Protein AF-A0A669KBA7-F1 (afdb_monomer_lite)

Organism: Homo sapiens (NCBI:txid9606)

Radius of gyration: 17.2 Å; chains: 1; bounding box: 25×49×48 Å

GO terms:
  GO:0005654 nucleoplasm (C, IDA)
  GO:0005730 nucleolus (C, IDA)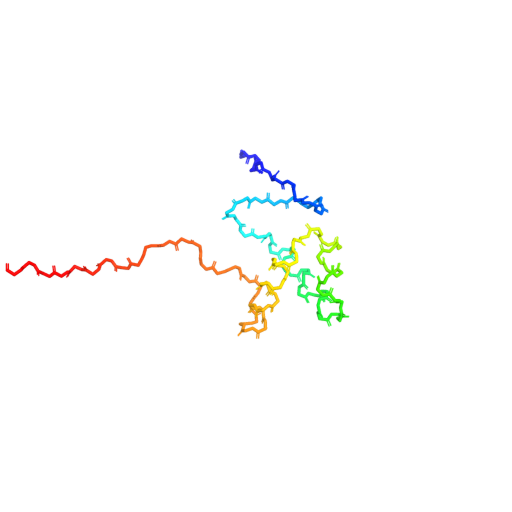

Sequence (83 aa):
MEPAFGEVNQLGGVFVNGRPLPNAIRLRIVELAQLGIRPCDISRQLRVSHGCVSKILARYNETGSILPGAIGGSKPRVTTPTV

pLDDT: mean 90.23, std 12.26, range [45.41, 98.5]

InterPro domains:
  IPR001523 Paired domain [PF00292] (6-83)
  IPR001523 Paired domain [PR00027] (8-23)
  IPR001523 Paired domain [PR00027] (26-44)
  IPR001523 Paired domain [PR00027] (46-63)
  IPR001523 Paired domain [PR00027] (64-81)
  IPR001523 Paired domain [PS51057] (4-83)
  IPR001523 Paired domain [SM00351] (4-83)
  IPR009057 Homedomain-like superfamily [SSF46689] (7-82)
  IPR036388 Winged helix-like DNA-binding domain superfamily [G3DSA:1.10.10.10] (1-72)
  IPR043182 Paired DNA-binding site [PS00034] (38-54)
  IPR043565 PAX family [PTHR45636] (2-83)

Foldseek 3Di:
DDDQDFDADPLRATDHPPDDDDLVLLVVLVVCVVVVHDLVVSCNVNVHDSVNSVVSVVCCVVPVDSDDDDDDDDDPDDDDDDD

Structure (mmCIF, N/CA/C/O backbone):
data_AF-A0A669KBA7-F1
#
_entry.id   AF-A0A669KBA7-F1
#
loop_
_atom_site.group_PDB
_atom_site.id
_atom_site.type_symbol
_atom_site.label_atom_id
_atom_site.label_alt_id
_atom_site.label_comp_id
_atom_site.label_asym_id
_atom_site.label_entity_id
_atom_site.label_seq_id
_atom_site.pdbx_PDB_ins_code
_atom_site.Cartn_x
_atom_site.Cartn_y
_atom_site.Cartn_z
_atom_site.occupancy
_atom_site.B_iso_or_equiv
_atom_site.auth_seq_id
_atom_site.auth_comp_id
_atom_site.auth_asym_id
_atom_site.auth_atom_id
_atom_site.pdbx_PDB_model_num
ATOM 1 N N . MET A 1 1 ? 8.502 17.638 -17.151 1.00 45.41 1 MET A N 1
ATOM 2 C CA . MET A 1 1 ? 8.124 17.065 -15.843 1.00 45.41 1 MET A CA 1
ATOM 3 C C . MET A 1 1 ? 8.990 15.833 -15.680 1.00 45.41 1 MET A C 1
ATOM 5 O O . MET A 1 1 ? 8.749 14.856 -16.373 1.00 45.41 1 MET A O 1
ATOM 9 N N . GLU A 1 2 ? 10.077 15.958 -14.921 1.00 45.62 2 GLU A N 1
ATOM 10 C CA . GLU A 1 2 ? 11.115 14.925 -14.800 1.00 45.62 2 GLU A CA 1
ATOM 11 C C . GLU A 1 2 ? 10.508 13.590 -14.339 1.00 45.62 2 GLU A C 1
ATOM 13 O O . GLU A 1 2 ? 9.732 13.588 -13.374 1.00 45.62 2 GLU A O 1
ATOM 18 N N . PRO A 1 3 ? 10.830 12.454 -14.984 1.00 48.84 3 PRO A N 1
ATOM 19 C CA . PRO A 1 3 ? 10.451 11.158 -14.455 1.00 48.84 3 PRO A CA 1
ATOM 20 C C . PRO A 1 3 ? 11.210 10.971 -13.140 1.00 48.84 3 PRO A C 1
ATOM 22 O O . PRO A 1 3 ? 12.435 10.894 -13.122 1.00 48.84 3 PRO A O 1
ATOM 25 N N . ALA A 1 4 ? 10.493 10.938 -12.016 1.00 60.28 4 ALA A N 1
ATOM 26 C CA . ALA A 1 4 ? 11.091 10.549 -10.748 1.00 60.28 4 ALA A CA 1
ATOM 27 C C . ALA A 1 4 ? 11.685 9.146 -10.933 1.00 60.28 4 ALA A C 1
ATOM 29 O O . ALA A 1 4 ? 10.933 8.191 -11.127 1.00 60.28 4 ALA A O 1
ATOM 30 N N . PHE A 1 5 ? 13.016 9.047 -10.947 1.00 66.69 5 PHE A N 1
ATOM 31 C CA . PHE A 1 5 ? 13.743 7.794 -11.123 1.00 66.69 5 PHE A CA 1
ATOM 32 C C . PHE A 1 5 ? 13.257 6.792 -10.072 1.00 66.69 5 PHE A C 1
ATOM 34 O O . PHE A 1 5 ? 13.518 6.941 -8.879 1.00 66.69 5 PHE A O 1
ATOM 41 N N . GLY A 1 6 ? 12.458 5.824 -10.515 1.00 80.56 6 GLY A N 1
ATOM 42 C CA . GLY A 1 6 ? 11.973 4.755 -9.662 1.00 80.56 6 GLY A CA 1
ATOM 43 C C . GLY A 1 6 ? 13.083 3.736 -9.445 1.00 80.56 6 GLY A C 1
ATOM 44 O O . GLY A 1 6 ? 13.693 3.268 -10.404 1.00 80.56 6 GLY A O 1
ATOM 45 N N . GLU A 1 7 ? 13.334 3.383 -8.191 1.00 91.38 7 GLU A N 1
ATOM 46 C CA . GLU A 1 7 ? 14.197 2.266 -7.830 1.00 91.38 7 GLU A CA 1
ATOM 47 C C . GLU A 1 7 ? 13.416 0.954 -7.958 1.00 91.38 7 GLU A C 1
ATOM 49 O O . GLU A 1 7 ? 12.196 0.912 -7.776 1.00 91.38 7 GLU A O 1
ATOM 54 N N . VAL A 1 8 ? 14.115 -0.138 -8.256 1.00 94.44 8 VAL A N 1
ATOM 55 C CA . VAL A 1 8 ? 13.523 -1.478 -8.320 1.00 94.44 8 VAL A CA 1
ATOM 56 C C . VAL A 1 8 ? 13.886 -2.227 -7.043 1.00 94.44 8 VAL A C 1
ATOM 58 O O . VAL A 1 8 ? 15.055 -2.327 -6.679 1.00 94.44 8 VAL A O 1
ATOM 61 N N . ASN A 1 9 ? 12.885 -2.755 -6.343 1.00 93.94 9 ASN A N 1
ATOM 62 C CA . ASN A 1 9 ? 13.111 -3.588 -5.164 1.00 93.94 9 ASN A CA 1
ATOM 63 C C . ASN A 1 9 ? 13.494 -5.038 -5.540 1.00 93.94 9 ASN A C 1
ATOM 65 O O . ASN A 1 9 ? 13.421 -5.445 -6.697 1.00 93.94 9 ASN A O 1
ATOM 69 N N . GLN A 1 10 ? 13.830 -5.864 -4.545 1.00 95.25 10 GLN A N 1
ATOM 70 C CA . GLN A 1 10 ? 14.217 -7.274 -4.740 1.00 95.25 10 GLN A CA 1
ATOM 71 C C . GLN A 1 10 ? 13.122 -8.162 -5.364 1.00 95.25 10 GLN A C 1
ATOM 73 O O . GLN A 1 10 ? 13.415 -9.246 -5.855 1.00 95.25 10 GLN A O 1
ATOM 78 N N . LEU A 1 11 ? 11.863 -7.719 -5.341 1.00 94.25 11 LEU A N 1
ATOM 79 C CA . LEU A 1 11 ? 10.727 -8.414 -5.950 1.00 94.25 11 LEU A CA 1
ATOM 80 C C . LEU A 1 11 ? 10.447 -7.920 -7.381 1.00 94.25 11 LEU A C 1
ATOM 82 O O . LEU A 1 11 ? 9.475 -8.355 -7.996 1.00 94.25 11 LEU A O 1
ATOM 86 N N . GLY A 1 12 ? 11.261 -7.002 -7.916 1.00 93.62 12 GLY A N 1
ATOM 87 C CA . GLY A 1 12 ? 11.091 -6.438 -9.256 1.00 93.62 12 GLY A CA 1
ATOM 88 C C . GLY A 1 12 ? 9.997 -5.369 -9.355 1.00 93.62 12 GLY A C 1
ATOM 89 O O . GLY A 1 12 ? 9.472 -5.139 -10.446 1.00 93.62 12 GLY A O 1
ATOM 90 N N . GLY A 1 13 ? 9.586 -4.774 -8.230 1.00 93.88 13 GLY A N 1
ATOM 91 C CA . GLY A 1 13 ? 8.602 -3.692 -8.183 1.00 93.88 13 GLY A CA 1
ATOM 92 C C . GLY A 1 13 ? 9.261 -2.319 -8.120 1.00 93.88 13 GLY A C 1
ATOM 93 O O . GLY A 1 13 ? 10.251 -2.139 -7.409 1.00 93.88 13 GLY A O 1
ATOM 94 N N . VAL A 1 14 ? 8.695 -1.354 -8.845 1.00 94.19 14 VAL A N 1
ATOM 95 C CA . VAL A 1 14 ? 9.199 0.024 -8.910 1.00 94.19 14 VAL A CA 1
ATOM 96 C C . VAL A 1 14 ? 8.656 0.843 -7.739 1.00 94.19 14 VAL A C 1
ATOM 98 O O . VAL A 1 14 ? 7.456 0.819 -7.460 1.00 94.19 14 VAL A O 1
ATOM 101 N N . PHE A 1 15 ? 9.523 1.589 -7.061 1.00 93.12 15 PHE A N 1
ATOM 102 C CA . PHE A 1 15 ? 9.150 2.500 -5.981 1.00 93.12 15 PHE A CA 1
ATOM 103 C C . PHE A 1 15 ? 9.968 3.792 -6.041 1.00 93.12 15 PHE A C 1
ATOM 105 O O . PHE A 1 15 ? 11.020 3.848 -6.666 1.00 93.12 15 PHE A O 1
ATOM 112 N N . VAL A 1 16 ? 9.488 4.842 -5.374 1.00 93.94 16 VAL A N 1
ATOM 113 C CA . VAL A 1 16 ? 10.235 6.095 -5.216 1.00 93.94 16 VAL A CA 1
ATOM 114 C C . VAL A 1 16 ? 10.552 6.268 -3.741 1.00 93.94 16 VAL A C 1
ATOM 116 O O . VAL A 1 16 ? 9.645 6.307 -2.905 1.00 93.94 16 VAL A O 1
ATOM 119 N N . ASN A 1 17 ? 11.839 6.348 -3.415 1.00 90.25 17 ASN A N 1
ATOM 120 C CA . ASN A 1 17 ? 12.286 6.463 -2.036 1.00 90.25 17 ASN A CA 1
ATOM 121 C C . ASN A 1 17 ? 11.748 7.741 -1.376 1.00 90.25 17 ASN A C 1
ATOM 123 O O . ASN A 1 17 ? 11.620 8.790 -2.009 1.00 90.25 17 ASN A O 1
ATOM 127 N N . GLY A 1 18 ? 11.364 7.638 -0.103 1.00 88.94 18 GLY A N 1
ATOM 128 C CA . GLY A 1 18 ? 10.743 8.738 0.642 1.00 88.94 18 GLY A CA 1
ATOM 129 C C . GLY A 1 18 ? 9.327 9.137 0.194 1.00 88.94 18 GLY A C 1
ATOM 130 O O . GLY A 1 18 ? 8.746 10.043 0.792 1.00 88.94 18 GLY A O 1
ATOM 131 N N . ARG A 1 19 ? 8.733 8.475 -0.812 1.00 92.44 19 ARG A N 1
ATOM 132 C CA . ARG A 1 19 ? 7.358 8.738 -1.266 1.00 92.44 19 ARG A CA 1
ATOM 133 C C . ARG A 1 19 ? 6.413 7.574 -0.946 1.00 92.44 19 ARG A C 1
ATOM 135 O O . ARG A 1 19 ? 6.831 6.416 -0.921 1.00 92.44 19 ARG A O 1
ATOM 142 N N . PRO A 1 20 ? 5.124 7.854 -0.683 1.00 94.75 20 PRO A N 1
ATOM 143 C CA . PRO A 1 20 ? 4.136 6.806 -0.464 1.00 94.75 20 PRO A CA 1
ATOM 144 C C . PRO A 1 20 ? 3.871 6.029 -1.760 1.00 94.75 20 PRO A C 1
ATOM 146 O O . PRO A 1 20 ? 3.962 6.584 -2.855 1.00 94.75 20 PRO A O 1
ATOM 149 N N . LEU A 1 21 ? 3.496 4.750 -1.632 1.00 95.12 21 LEU A N 1
ATOM 150 C CA . LEU A 1 21 ? 3.041 3.962 -2.780 1.00 95.12 21 LEU A CA 1
ATOM 151 C C . LEU A 1 21 ? 1.823 4.620 -3.452 1.00 95.12 21 LEU A C 1
ATOM 153 O O . LEU A 1 21 ? 0.981 5.179 -2.742 1.00 95.12 21 LEU A O 1
ATOM 157 N N . PRO A 1 22 ? 1.677 4.496 -4.784 1.00 95.00 22 PRO A N 1
ATOM 158 C CA . PRO A 1 22 ? 0.500 4.984 -5.492 1.00 95.00 22 PRO A CA 1
ATOM 159 C C . PRO A 1 22 ? -0.801 4.437 -4.894 1.00 95.00 22 PRO A C 1
ATOM 161 O O . PRO A 1 22 ? -0.884 3.256 -4.545 1.00 95.00 22 PRO A O 1
ATOM 164 N N . ASN A 1 23 ? -1.839 5.276 -4.823 1.00 95.38 23 ASN A N 1
ATOM 165 C CA . ASN A 1 23 ? -3.127 4.901 -4.229 1.00 95.38 23 ASN A CA 1
ATOM 166 C C . ASN A 1 23 ? -3.742 3.655 -4.880 1.00 95.38 23 ASN A C 1
ATOM 168 O O . ASN A 1 23 ? -4.296 2.828 -4.166 1.00 95.38 23 ASN A O 1
ATOM 172 N N . ALA A 1 24 ? -3.571 3.472 -6.193 1.00 95.56 24 ALA A N 1
ATOM 173 C CA . ALA A 1 24 ? -4.031 2.275 -6.899 1.00 95.56 24 ALA A CA 1
ATOM 174 C C . ALA A 1 24 ? -3.423 0.980 -6.325 1.00 95.56 24 ALA A C 1
ATOM 176 O O . ALA A 1 24 ? -4.133 0.004 -6.107 1.00 95.56 24 ALA A O 1
ATOM 177 N N . ILE A 1 25 ? -2.124 0.984 -6.000 1.00 97.00 25 ILE A N 1
ATOM 178 C CA . ILE A 1 25 ? -1.446 -0.173 -5.396 1.00 97.00 25 ILE A CA 1
ATOM 179 C C . ILE A 1 25 ? -1.911 -0.381 -3.952 1.00 97.00 25 ILE A C 1
ATOM 181 O O . ILE A 1 25 ? -2.146 -1.511 -3.533 1.00 97.00 25 ILE A O 1
ATOM 185 N N . ARG A 1 26 ? -2.078 0.705 -3.189 1.00 98.12 26 ARG A N 1
ATOM 186 C CA . ARG A 1 26 ? -2.562 0.651 -1.799 1.00 98.12 26 ARG A CA 1
ATOM 187 C C . ARG A 1 26 ? -3.975 0.070 -1.717 1.00 98.12 26 ARG A C 1
ATOM 189 O O . ARG A 1 26 ? -4.225 -0.785 -0.876 1.00 98.12 26 ARG A O 1
ATOM 196 N N . LEU A 1 27 ? -4.861 0.496 -2.616 1.00 97.94 27 LEU A N 1
ATOM 197 C CA . LEU A 1 27 ? -6.217 -0.031 -2.751 1.00 97.94 27 LEU A CA 1
ATOM 198 C C . LEU A 1 27 ? -6.189 -1.512 -3.145 1.00 97.94 27 LEU A C 1
ATOM 200 O O . LEU A 1 27 ? -6.823 -2.327 -2.483 1.00 97.94 27 LEU A O 1
ATOM 204 N N . ARG A 1 28 ? -5.350 -1.886 -4.120 1.00 98.25 28 ARG A N 1
ATOM 205 C CA . ARG A 1 28 ? -5.207 -3.284 -4.539 1.00 98.25 28 ARG A CA 1
ATOM 206 C C . ARG A 1 28 ? -4.718 -4.212 -3.421 1.00 98.25 28 ARG A C 1
ATOM 208 O O . ARG A 1 28 ? -5.154 -5.357 -3.349 1.00 98.25 28 ARG A O 1
ATOM 215 N N . ILE A 1 29 ? -3.834 -3.735 -2.539 1.00 98.44 29 ILE A N 1
ATOM 216 C CA . ILE A 1 29 ? -3.397 -4.485 -1.347 1.00 98.44 29 ILE A CA 1
ATOM 217 C C . ILE A 1 29 ? -4.591 -4.812 -0.440 1.00 98.44 29 ILE A C 1
ATOM 219 O O . ILE A 1 29 ? -4.715 -5.948 0.013 1.00 98.44 29 ILE A O 1
ATOM 223 N N . VAL A 1 30 ? -5.458 -3.830 -0.182 1.00 98.12 30 VAL A N 1
ATOM 224 C CA . VAL A 1 30 ? -6.637 -4.003 0.679 1.00 98.12 30 VAL A CA 1
ATOM 225 C C . VAL A 1 30 ? -7.656 -4.939 0.033 1.00 98.12 30 VAL A C 1
ATOM 227 O O . VAL A 1 30 ? -8.115 -5.862 0.698 1.00 98.12 30 VAL A O 1
ATOM 230 N N . GLU A 1 31 ? -7.944 -4.768 -1.260 1.00 98.25 31 GLU A N 1
ATOM 231 C CA . GLU A 1 31 ? -8.854 -5.653 -2.002 1.00 98.25 31 GLU A CA 1
ATOM 232 C C . GLU A 1 31 ? -8.421 -7.120 -1.915 1.00 98.25 31 GLU A C 1
ATOM 234 O O . GLU A 1 31 ? -9.215 -7.989 -1.567 1.00 98.25 31 GLU A O 1
ATOM 239 N N . LEU A 1 32 ? -7.145 -7.413 -2.196 1.00 98.44 32 LEU A N 1
ATOM 240 C CA . LEU A 1 32 ? -6.643 -8.787 -2.158 1.00 98.44 32 LEU A CA 1
ATOM 241 C C . LEU A 1 32 ? -6.704 -9.380 -0.745 1.00 98.44 32 LEU A C 1
ATOM 243 O O . LEU A 1 32 ? -7.011 -10.561 -0.592 1.00 98.44 32 LEU A O 1
ATOM 247 N N . ALA A 1 33 ? -6.454 -8.574 0.288 1.00 98.06 33 ALA A N 1
ATOM 248 C CA . ALA A 1 33 ? -6.584 -9.026 1.669 1.00 98.06 33 ALA A CA 1
ATOM 249 C C . ALA A 1 33 ? -8.047 -9.311 2.050 1.00 98.06 33 ALA A C 1
ATOM 251 O O . ALA A 1 33 ? -8.313 -10.310 2.713 1.00 98.06 33 ALA A O 1
ATOM 252 N N . GLN A 1 34 ? -8.998 -8.490 1.591 1.00 97.44 34 GLN A N 1
ATOM 253 C CA . GLN A 1 34 ? -10.437 -8.722 1.787 1.00 97.44 34 GLN A CA 1
ATOM 254 C C . GLN A 1 34 ? -10.932 -9.982 1.064 1.00 97.44 34 GLN A C 1
ATOM 256 O O . GLN A 1 34 ? -11.827 -10.659 1.559 1.00 97.44 34 GLN A O 1
ATOM 261 N N . LEU A 1 35 ? -10.302 -10.345 -0.057 1.00 98.19 35 LEU A N 1
ATOM 262 C CA . LEU A 1 35 ? -10.518 -11.621 -0.748 1.00 98.19 35 LEU A CA 1
ATOM 263 C C . LEU A 1 35 ? -9.868 -12.825 -0.034 1.00 98.19 35 LEU A C 1
ATOM 265 O O . LEU A 1 35 ? -9.916 -13.940 -0.549 1.00 98.19 35 LEU A O 1
ATOM 269 N N . GLY A 1 36 ? -9.240 -12.625 1.129 1.00 97.69 36 GLY A N 1
ATOM 270 C CA . GLY A 1 36 ? -8.611 -13.686 1.919 1.00 97.69 36 GLY A CA 1
ATOM 271 C C . GLY A 1 36 ? -7.221 -14.104 1.430 1.00 97.69 36 GLY A C 1
ATOM 272 O O . GLY A 1 36 ? -6.683 -15.110 1.898 1.00 97.69 36 GLY A O 1
ATOM 273 N N . ILE A 1 37 ? -6.606 -13.356 0.507 1.00 98.38 37 ILE A N 1
ATOM 274 C CA . ILE A 1 37 ? -5.249 -13.652 0.037 1.00 98.38 37 ILE A CA 1
ATOM 275 C C . ILE A 1 37 ? -4.241 -13.326 1.140 1.00 98.38 37 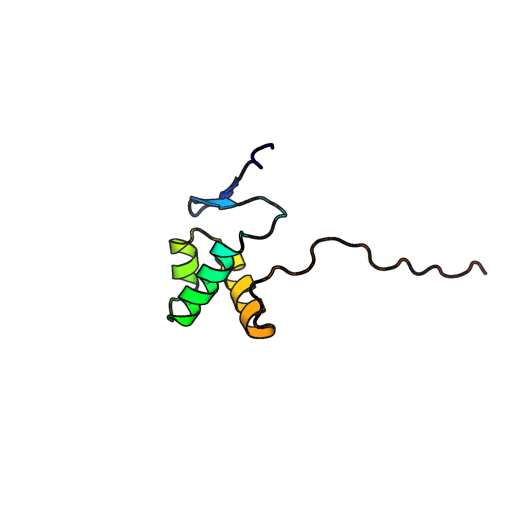ILE A C 1
ATOM 277 O O . ILE A 1 37 ? -4.268 -12.260 1.757 1.00 98.38 37 ILE A O 1
ATOM 281 N N . ARG A 1 38 ? -3.301 -14.245 1.376 1.00 98.19 38 ARG A N 1
ATOM 282 C CA . ARG A 1 38 ? -2.285 -14.078 2.421 1.00 98.19 38 ARG A CA 1
ATOM 283 C C . ARG A 1 38 ? -1.365 -12.889 2.102 1.00 98.19 38 ARG A C 1
ATOM 285 O O . ARG A 1 38 ? -0.925 -12.762 0.957 1.00 98.19 38 ARG A O 1
ATOM 292 N N . PRO A 1 39 ? -0.949 -12.079 3.095 1.00 97.69 39 PRO A N 1
ATOM 293 C CA . PRO A 1 39 ? -0.074 -10.919 2.874 1.00 97.69 39 PRO A CA 1
ATOM 294 C C . PRO A 1 39 ? 1.239 -11.230 2.141 1.00 97.69 39 PRO A C 1
ATOM 296 O O . PRO A 1 39 ? 1.733 -10.416 1.359 1.00 97.69 39 PRO A O 1
ATOM 299 N N . CYS A 1 40 ? 1.801 -12.423 2.353 1.00 98.06 40 CYS A N 1
ATOM 300 C CA . CYS A 1 40 ? 3.004 -12.873 1.656 1.00 98.06 40 CYS A CA 1
ATOM 301 C C . CYS A 1 40 ? 2.771 -13.100 0.153 1.00 98.06 40 CYS A C 1
ATOM 303 O O . CYS A 1 40 ? 3.654 -12.805 -0.652 1.00 98.06 40 CYS A O 1
ATOM 305 N N . ASP A 1 41 ? 1.582 -13.564 -0.234 1.00 98.25 41 ASP A N 1
ATOM 306 C CA . ASP A 1 41 ? 1.199 -13.752 -1.632 1.00 98.25 41 ASP A CA 1
ATOM 307 C C . ASP A 1 41 ? 0.883 -12.402 -2.289 1.00 98.25 41 ASP A C 1
ATOM 309 O O . ASP A 1 41 ? 1.350 -12.147 -3.397 1.00 98.25 41 ASP A O 1
ATOM 313 N N . ILE A 1 42 ? 0.226 -11.483 -1.570 1.00 98.50 42 ILE A N 1
ATOM 314 C CA . ILE A 1 42 ? 0.012 -10.092 -2.016 1.00 98.50 42 ILE A CA 1
ATOM 315 C C . ILE A 1 42 ? 1.351 -9.398 -2.303 1.00 98.50 42 ILE A C 1
ATOM 317 O O . ILE A 1 42 ? 1.515 -8.770 -3.349 1.00 98.50 42 ILE A O 1
ATOM 321 N N . SER A 1 43 ? 2.325 -9.539 -1.398 1.00 98.38 43 SER A N 1
ATOM 322 C CA . SER A 1 43 ? 3.673 -8.976 -1.547 1.00 98.38 43 SER A CA 1
ATOM 323 C C . SER A 1 43 ? 4.345 -9.441 -2.841 1.00 98.38 43 SER A C 1
ATOM 325 O O . SER A 1 43 ? 4.856 -8.615 -3.598 1.00 98.38 43 SER A O 1
ATOM 327 N N . ARG A 1 44 ? 4.285 -10.745 -3.135 1.00 98.19 44 ARG A N 1
ATOM 328 C CA . ARG A 1 44 ? 4.850 -11.324 -4.361 1.00 98.19 44 ARG A CA 1
ATOM 329 C C . ARG A 1 44 ? 4.097 -10.893 -5.620 1.00 98.19 44 ARG A C 1
ATOM 331 O O . ARG A 1 44 ? 4.738 -10.505 -6.590 1.00 98.19 44 ARG A O 1
ATOM 338 N N . GLN A 1 45 ? 2.763 -10.917 -5.602 1.00 97.69 45 GLN A N 1
ATOM 339 C CA . GLN A 1 45 ? 1.933 -10.562 -6.761 1.00 97.69 45 GLN A CA 1
ATOM 340 C C . GLN A 1 45 ? 2.083 -9.092 -7.158 1.00 97.69 45 GLN A C 1
ATOM 342 O O . GLN A 1 45 ? 2.245 -8.780 -8.335 1.00 97.69 45 GLN A O 1
ATOM 347 N N . LEU A 1 46 ? 2.059 -8.187 -6.177 1.00 97.69 46 LEU A N 1
ATOM 348 C CA . LEU A 1 46 ? 2.165 -6.746 -6.420 1.00 97.69 46 LEU A CA 1
ATOM 349 C C . LEU A 1 46 ? 3.613 -6.249 -6.444 1.00 97.69 46 LEU A C 1
ATOM 351 O O . LEU A 1 46 ? 3.844 -5.064 -6.672 1.00 97.69 46 LEU A O 1
ATOM 355 N N . ARG A 1 47 ? 4.585 -7.139 -6.197 1.00 97.75 47 ARG A N 1
ATOM 356 C CA . ARG A 1 47 ? 6.018 -6.825 -6.103 1.00 97.75 47 ARG A CA 1
ATOM 357 C C . ARG A 1 47 ? 6.306 -5.699 -5.106 1.00 97.75 47 ARG A C 1
ATOM 359 O O . ARG A 1 47 ? 7.153 -4.840 -5.327 1.00 97.75 47 ARG A O 1
ATOM 366 N N . VAL A 1 48 ? 5.589 -5.695 -3.987 1.00 97.25 48 VAL A N 1
ATOM 367 C CA . VAL A 1 48 ? 5.739 -4.731 -2.888 1.00 97.25 48 VAL A CA 1
ATOM 368 C C . VAL A 1 48 ? 6.343 -5.455 -1.696 1.00 97.25 48 VAL A C 1
ATOM 370 O O . VAL A 1 48 ? 5.980 -6.595 -1.425 1.00 97.25 48 VAL A O 1
ATOM 373 N N . SER A 1 49 ? 7.245 -4.815 -0.949 1.00 97.81 49 SER A N 1
ATOM 374 C CA . SER A 1 49 ? 7.863 -5.452 0.219 1.00 97.81 49 SER A CA 1
ATOM 375 C C . SER A 1 49 ? 6.822 -5.866 1.266 1.00 97.81 49 SER A C 1
ATOM 377 O O . SER A 1 49 ? 5.859 -5.142 1.536 1.00 97.81 49 SER A O 1
ATOM 379 N N . HIS A 1 50 ? 7.040 -7.019 1.902 1.00 98.06 50 HIS A N 1
ATOM 380 C CA . HIS A 1 50 ? 6.126 -7.559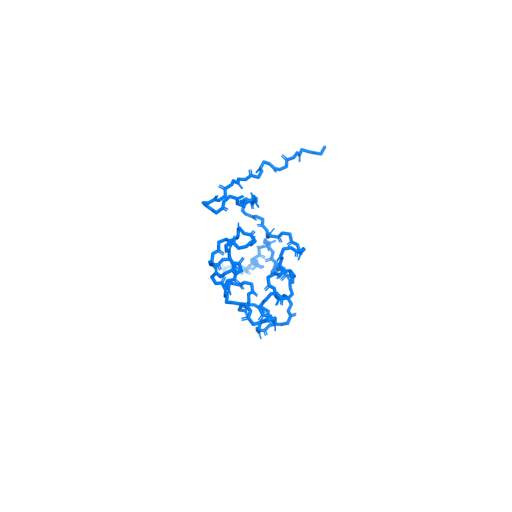 2.912 1.00 98.06 50 HIS A CA 1
ATOM 381 C C . HIS A 1 50 ? 5.840 -6.557 4.043 1.00 98.06 50 HIS A C 1
ATOM 383 O O . HIS A 1 50 ? 4.693 -6.371 4.445 1.00 98.06 50 HIS A O 1
ATOM 389 N N . GLY A 1 51 ? 6.868 -5.836 4.505 1.00 98.00 51 GLY A N 1
ATOM 390 C CA . GLY A 1 51 ? 6.708 -4.798 5.525 1.00 98.00 51 GLY A CA 1
ATOM 391 C C . GLY A 1 51 ? 5.805 -3.640 5.084 1.00 98.00 51 GLY A C 1
ATOM 392 O O . GLY A 1 51 ? 5.064 -3.096 5.901 1.00 98.00 51 GLY A O 1
ATOM 393 N N . CYS A 1 52 ? 5.812 -3.275 3.798 1.00 97.25 52 CYS A N 1
ATOM 394 C CA . CYS A 1 52 ? 4.918 -2.244 3.275 1.00 97.25 52 CYS A CA 1
ATOM 395 C C . CYS A 1 52 ? 3.466 -2.742 3.204 1.00 97.25 52 CYS A C 1
ATOM 397 O O . CYS A 1 52 ? 2.569 -2.033 3.662 1.00 97.25 52 CYS A O 1
ATOM 399 N N . VAL A 1 53 ? 3.247 -3.979 2.733 1.00 98.38 53 VAL A N 1
ATOM 400 C CA . VAL A 1 53 ? 1.924 -4.634 2.743 1.00 98.38 53 VAL A CA 1
ATOM 401 C C . VAL A 1 53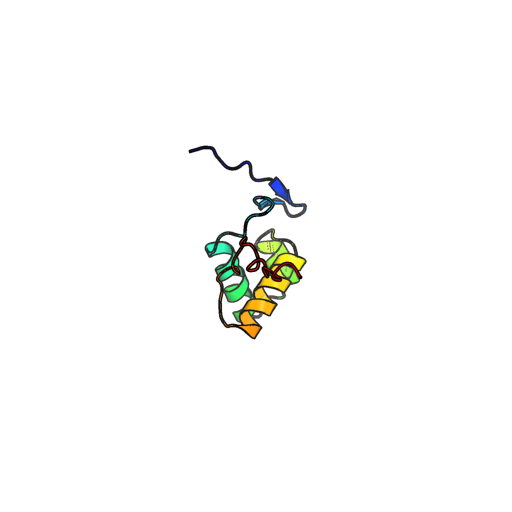 ? 1.358 -4.670 4.165 1.00 98.38 53 VAL A C 1
ATOM 403 O O . VAL A 1 53 ? 0.267 -4.160 4.403 1.00 98.38 53 VAL A O 1
ATOM 406 N N . SER A 1 54 ? 2.132 -5.176 5.130 1.00 98.31 54 SER A N 1
ATOM 407 C CA . SER A 1 54 ? 1.720 -5.254 6.536 1.00 98.31 54 SER A CA 1
ATOM 408 C C . SER A 1 54 ? 1.368 -3.884 7.118 1.00 98.31 54 SER A C 1
ATOM 410 O O . SER A 1 54 ? 0.367 -3.756 7.816 1.00 98.31 54 SER A O 1
ATOM 412 N N . LYS A 1 55 ? 2.160 -2.847 6.815 1.00 97.81 55 LYS A N 1
ATOM 413 C CA . LYS A 1 55 ? 1.934 -1.481 7.312 1.00 97.81 55 LYS A CA 1
ATOM 414 C C . LYS A 1 55 ? 0.663 -0.850 6.738 1.00 97.81 55 LYS A C 1
ATOM 416 O O . LYS A 1 55 ? -0.007 -0.090 7.432 1.00 97.81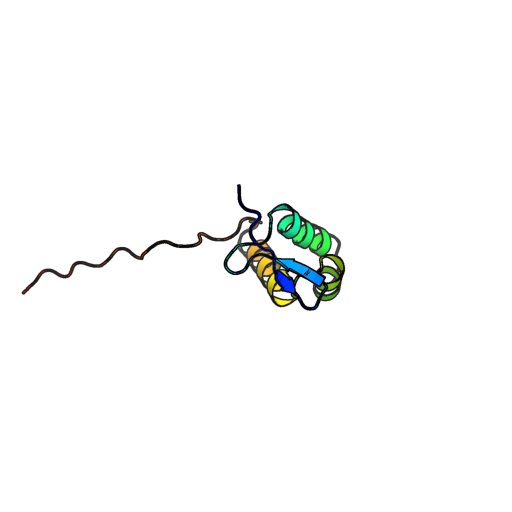 55 LYS A O 1
ATOM 421 N N . ILE A 1 56 ? 0.339 -1.135 5.477 1.00 97.88 56 ILE A N 1
ATOM 422 C CA . ILE A 1 56 ? -0.893 -0.653 4.841 1.00 97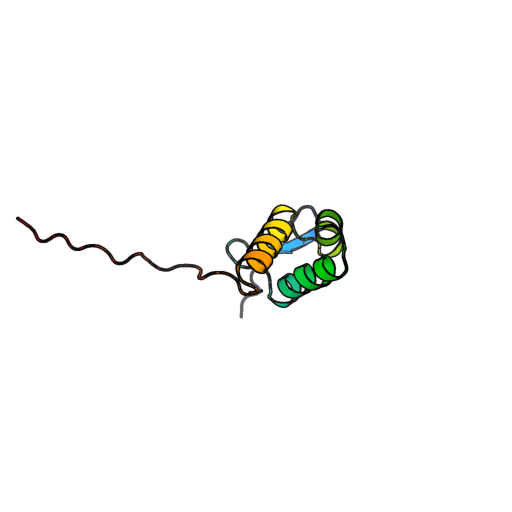.88 56 ILE A CA 1
ATOM 423 C C . ILE A 1 56 ? -2.109 -1.351 5.445 1.00 97.88 56 ILE A C 1
ATOM 425 O O . ILE A 1 56 ? -3.056 -0.667 5.820 1.00 97.88 56 ILE A O 1
ATOM 429 N N . LEU A 1 57 ? -2.061 -2.678 5.591 1.00 98.12 57 LEU A N 1
ATOM 430 C CA . LEU A 1 57 ? -3.162 -3.450 6.170 1.00 98.12 57 LEU A CA 1
ATOM 431 C C . LEU A 1 57 ? -3.416 -3.083 7.635 1.00 98.12 57 LEU A C 1
ATOM 433 O O . LEU A 1 57 ? -4.565 -2.882 8.008 1.00 98.12 57 LEU A O 1
ATOM 437 N N . ALA A 1 58 ? -2.364 -2.910 8.442 1.00 97.81 58 ALA A N 1
ATOM 438 C CA . ALA A 1 58 ? -2.501 -2.454 9.826 1.00 97.81 58 ALA A CA 1
ATOM 439 C C . ALA A 1 58 ? -3.216 -1.095 9.901 1.00 97.81 58 ALA A C 1
ATOM 441 O O . ALA A 1 58 ? -4.239 -0.973 10.567 1.00 97.81 58 ALA A O 1
ATOM 442 N N . ARG A 1 59 ? -2.760 -0.103 9.121 1.00 96.94 59 ARG A N 1
ATOM 443 C CA . ARG A 1 59 ? -3.403 1.220 9.067 1.00 96.94 59 ARG A CA 1
ATOM 444 C C . ARG A 1 59 ? -4.858 1.142 8.605 1.00 96.94 59 ARG A C 1
ATOM 446 O O . ARG A 1 59 ? -5.703 1.863 9.132 1.00 96.94 59 ARG A O 1
ATOM 453 N N . TYR A 1 60 ? -5.146 0.316 7.600 1.00 97.31 60 TYR A N 1
ATOM 454 C CA . TYR A 1 60 ? -6.506 0.140 7.101 1.00 97.31 60 TYR A CA 1
ATOM 455 C C . TYR A 1 60 ? -7.413 -0.473 8.173 1.00 97.31 60 TYR A C 1
ATOM 457 O O . TYR A 1 60 ? -8.517 0.015 8.372 1.00 97.31 60 TYR A O 1
ATOM 465 N N . ASN A 1 61 ? -6.928 -1.459 8.928 1.00 96.44 61 ASN A N 1
ATOM 466 C CA . ASN A 1 61 ? -7.684 -2.050 10.032 1.00 96.44 61 ASN A CA 1
ATOM 467 C C . ASN A 1 61 ? -7.893 -1.068 11.197 1.00 96.44 61 ASN A C 1
ATOM 469 O O . ASN A 1 61 ? -8.930 -1.109 11.848 1.00 96.44 61 ASN A O 1
ATOM 473 N N . GLU A 1 62 ? -6.935 -0.174 11.451 1.00 96.44 62 GLU A N 1
ATOM 474 C CA . GLU A 1 62 ? -7.028 0.840 12.510 1.00 96.44 62 GLU A CA 1
ATOM 475 C C . GLU A 1 62 ? -7.938 2.022 12.142 1.00 96.44 62 GLU A C 1
ATOM 477 O O . GLU A 1 62 ? -8.616 2.571 13.005 1.00 96.44 62 GLU A O 1
ATOM 482 N N . THR A 1 63 ? -7.928 2.459 10.877 1.00 96.50 63 THR A N 1
ATOM 483 C CA . THR A 1 63 ? -8.519 3.752 10.466 1.00 96.50 63 THR A CA 1
ATOM 484 C C . THR A 1 63 ? -9.554 3.661 9.347 1.00 96.50 63 THR A C 1
ATOM 486 O O . THR A 1 63 ? -10.216 4.651 9.051 1.00 96.50 63 THR A O 1
ATOM 489 N N . GLY A 1 64 ? -9.642 2.530 8.647 1.00 95.12 64 GLY A N 1
ATOM 490 C CA . GLY A 1 64 ? -10.419 2.374 7.413 1.00 95.12 64 GLY A CA 1
ATOM 491 C C . GLY A 1 64 ? -9.861 3.129 6.199 1.00 95.12 64 GLY A C 1
ATOM 492 O O . GLY A 1 64 ? -10.427 3.045 5.110 1.00 95.12 64 GLY A O 1
ATOM 493 N N . SER A 1 65 ? -8.757 3.874 6.341 1.00 94.25 65 SER A N 1
ATOM 494 C CA . SER A 1 65 ? -8.240 4.739 5.281 1.00 94.25 65 SER A CA 1
ATOM 495 C C . SER A 1 65 ? -7.131 4.081 4.468 1.00 94.25 65 SER A C 1
ATOM 497 O O . SER A 1 65 ? -6.124 3.602 4.995 1.00 94.25 65 SER A O 1
ATOM 499 N N . ILE A 1 66 ? -7.276 4.146 3.143 1.00 93.62 66 ILE A N 1
ATOM 500 C CA . ILE A 1 66 ? -6.214 3.791 2.196 1.00 93.62 66 ILE A CA 1
ATOM 501 C C . ILE A 1 66 ? -5.217 4.931 1.992 1.00 93.62 66 ILE A C 1
ATOM 503 O O . ILE A 1 66 ? -4.161 4.701 1.411 1.00 93.62 66 ILE A O 1
ATOM 507 N N . LEU A 1 67 ? -5.487 6.146 2.470 1.00 93.25 67 LEU A N 1
ATOM 508 C CA . LEU A 1 67 ? -4.605 7.291 2.249 1.00 93.25 67 LEU A CA 1
ATOM 509 C C . LEU A 1 67 ? -3.327 7.188 3.104 1.00 93.25 67 LEU A C 1
ATOM 511 O O . LEU A 1 67 ? -3.354 6.652 4.219 1.00 93.25 67 LEU A O 1
ATOM 515 N N . PRO A 1 68 ? -2.167 7.643 2.592 1.00 91.25 68 PRO A N 1
ATOM 516 C CA . PRO A 1 68 ? -0.976 7.770 3.421 1.00 91.25 68 PRO A CA 1
ATOM 517 C C . PRO A 1 68 ? -1.213 8.799 4.537 1.00 91.25 68 PRO A C 1
ATOM 519 O O . PRO A 1 68 ? -2.028 9.708 4.402 1.00 91.25 68 PRO A O 1
ATOM 522 N N . GLY A 1 69 ? -0.490 8.657 5.652 1.00 88.38 69 GLY A N 1
ATOM 523 C CA . GLY A 1 69 ? -0.472 9.700 6.681 1.00 88.38 69 GLY A CA 1
ATOM 524 C C . GLY A 1 69 ? 0.154 10.993 6.162 1.00 88.38 69 GLY A C 1
ATOM 525 O O . GLY A 1 69 ? 0.834 10.977 5.137 1.00 88.38 69 GLY A O 1
ATOM 526 N N . ALA A 1 70 ? -0.040 12.092 6.891 1.00 84.56 70 ALA A N 1
ATOM 527 C CA . ALA A 1 70 ? 0.647 13.345 6.598 1.00 84.56 70 ALA A CA 1
ATOM 528 C C . ALA A 1 70 ? 2.173 13.125 6.584 1.00 84.56 70 ALA A C 1
ATOM 530 O O . ALA A 1 70 ? 2.727 12.510 7.497 1.00 84.56 70 ALA A O 1
ATOM 531 N N . ILE A 1 71 ? 2.833 13.596 5.523 1.00 83.12 71 ILE A N 1
ATOM 532 C CA . ILE A 1 71 ? 4.286 13.523 5.342 1.00 83.12 71 ILE A CA 1
ATOM 533 C C . ILE A 1 71 ? 4.826 14.949 5.433 1.00 83.12 71 ILE A C 1
ATOM 535 O O . ILE A 1 71 ? 4.405 15.817 4.672 1.00 83.12 71 ILE A O 1
ATOM 539 N N . GLY A 1 72 ? 5.774 15.172 6.342 1.00 80.19 72 GLY A N 1
ATOM 540 C CA . GLY A 1 72 ? 6.356 16.490 6.587 1.00 80.19 72 GLY A CA 1
ATOM 541 C C . GLY A 1 72 ? 5.577 17.333 7.600 1.00 80.19 72 GLY A C 1
ATOM 542 O O . GLY A 1 72 ? 4.566 16.906 8.155 1.00 80.19 72 GLY A O 1
ATOM 543 N N . GLY A 1 73 ? 6.103 18.531 7.855 1.00 79.31 73 GLY A N 1
ATOM 544 C CA . GLY A 1 73 ? 5.637 19.447 8.897 1.00 79.31 73 GLY A CA 1
ATOM 545 C C . GLY A 1 73 ? 6.610 19.532 10.074 1.00 79.31 73 GLY A C 1
ATOM 546 O O . GLY A 1 73 ? 7.271 18.559 10.435 1.00 79.31 73 GLY A O 1
ATOM 547 N N . SER A 1 74 ? 6.715 20.717 10.669 1.00 82.06 74 SER A N 1
ATOM 548 C CA . SER A 1 74 ? 7.407 20.931 11.938 1.00 82.06 74 SER A CA 1
ATOM 549 C C . SER A 1 74 ? 6.381 20.954 13.067 1.00 82.06 74 SER A C 1
ATOM 551 O O . SER A 1 74 ? 5.278 21.482 12.921 1.00 82.06 74 SER A O 1
ATOM 553 N N . LYS A 1 75 ? 6.736 20.380 14.220 1.00 80.31 75 LYS A N 1
ATOM 554 C CA . LYS A 1 75 ? 5.972 20.646 15.443 1.00 80.31 75 LYS A CA 1
ATOM 555 C C . LYS A 1 75 ? 6.065 22.152 15.741 1.00 80.31 75 LYS A C 1
ATOM 557 O O . LYS A 1 75 ? 7.145 22.715 15.533 1.00 80.31 75 LYS A O 1
ATOM 562 N N . PRO A 1 76 ? 4.992 22.801 16.228 1.00 78.94 76 PRO A N 1
ATOM 563 C CA . PRO A 1 76 ? 5.059 24.196 16.646 1.00 78.94 76 PRO A CA 1
ATOM 564 C C . PRO A 1 76 ? 6.215 24.381 17.631 1.00 78.94 76 PRO A C 1
ATOM 566 O O . PRO A 1 76 ? 6.324 23.643 18.613 1.00 78.94 76 PRO A O 1
ATOM 569 N N . ARG A 1 77 ? 7.119 25.322 17.346 1.00 76.94 77 ARG A N 1
ATOM 570 C CA . ARG A 1 77 ? 8.253 25.603 18.228 1.00 76.94 77 ARG A CA 1
ATOM 571 C C . ARG A 1 77 ? 7.718 26.323 19.462 1.00 76.94 77 ARG A C 1
ATOM 573 O O . ARG A 1 77 ? 7.148 27.401 19.339 1.00 76.94 77 ARG A O 1
ATOM 580 N N . VAL A 1 78 ? 7.883 25.715 20.635 1.00 80.25 78 VAL A N 1
ATOM 581 C CA . VAL A 1 78 ? 7.516 26.334 21.913 1.00 80.25 78 VAL A CA 1
ATOM 582 C C . VAL A 1 78 ? 8.503 27.465 22.186 1.00 80.25 78 VAL A C 1
ATOM 584 O O . VAL A 1 78 ? 9.686 27.218 22.416 1.00 80.25 78 VAL A O 1
ATOM 587 N N . THR A 1 79 ? 8.032 28.707 22.120 1.00 75.94 79 THR A N 1
ATOM 588 C CA . THR A 1 79 ? 8.810 29.884 22.514 1.00 75.94 79 THR A CA 1
ATOM 589 C C . THR A 1 79 ? 8.680 30.038 24.027 1.00 75.94 79 THR A C 1
ATOM 591 O O . THR A 1 79 ? 7.686 30.565 24.516 1.00 75.94 79 THR A O 1
ATOM 594 N N . THR A 1 80 ? 9.644 29.531 24.794 1.00 77.19 80 THR A N 1
ATOM 595 C CA . THR A 1 80 ? 9.757 29.893 26.214 1.00 77.19 80 THR A CA 1
ATOM 596 C C . THR A 1 80 ? 10.226 31.351 26.305 1.00 77.19 80 THR A C 1
ATOM 598 O O . THR A 1 80 ? 11.232 31.669 25.664 1.00 77.19 80 THR A O 1
ATOM 601 N N . PRO A 1 81 ? 9.532 32.246 27.035 1.00 71.00 81 PRO A N 1
ATOM 602 C CA . PRO A 1 81 ? 9.989 33.623 27.210 1.00 71.00 81 PRO A CA 1
ATOM 603 C C . PRO A 1 81 ? 11.317 33.655 27.980 1.00 71.00 81 PRO A C 1
ATOM 605 O O . PRO A 1 81 ? 11.535 32.847 28.883 1.00 71.00 81 PRO A O 1
ATOM 608 N N . THR A 1 82 ? 12.211 34.563 27.588 1.00 67.81 82 THR A N 1
ATOM 609 C CA . THR A 1 82 ? 13.483 34.834 28.270 1.00 67.81 82 THR A CA 1
ATOM 610 C C . THR A 1 82 ? 13.196 35.357 29.679 1.00 67.81 82 THR A C 1
ATOM 612 O O . THR A 1 82 ? 12.386 36.273 29.823 1.00 67.81 82 THR A O 1
ATOM 615 N N . VAL A 1 83 ? 13.823 34.747 30.690 1.00 67.69 83 VAL A N 1
ATOM 616 C CA . VAL A 1 83 ? 13.792 35.200 32.095 1.00 67.69 83 VAL A CA 1
ATOM 617 C C . VAL A 1 83 ? 14.624 36.464 32.253 1.00 67.69 83 VAL A C 1
ATOM 619 O O . VAL A 1 83 ? 15.709 36.513 31.627 1.00 67.69 83 VAL A O 1
#

Secondary structure (DSSP, 8-state):
-----PEE-TTS-EE-TTSPPPHHHHHHHHHHHHTT--HHHHHHHHT--HHHHHHHHHHHHHHS--SPPP---PPPP--PPP-